Protein AF-A0A9P4U173-F1 (afdb_monomer)

Mean predicted aligned e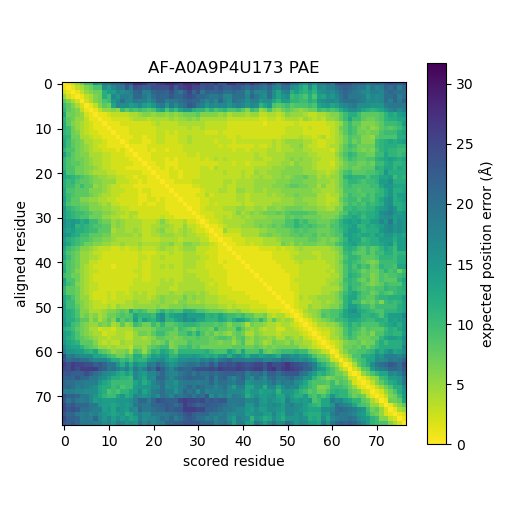rror: 8.65 Å

InterPro domains:
  IPR036380 Isochorismatase-like superfamily [G3DSA:3.40.50.850] (1-65)
  IPR036380 Isochorismatase-like superfamily [SSF52499] (6-61)

Secondary structure (DSSP, 8-state):
--------EEEEE--SHHHHSTTSHHHHTT----TTTTHHHHHHHHHHHHHTT-EEEEEE--TTS--EEEE--S---

Foldseek 3Di:
DDDDDPADEAEDEAPDCLCAPCPHVCVVVVNDHHCVVPLVVVQVVLVVCVVVVGFYWYFHDDPPPDGDTDRDPDDDD

pLDDT: mean 72.28, std 16.3, range [36.78, 93.0]

Organism: NCBI:txid1048955

Sequence (77 aa):
MFQFDSTSALTVVDMQNGYCHKDGSFARLGIRTDPTTIVPRINELLSEFRANDAVAIDMIDSNNSKIFYRCLGMPMF

Solvent-accessible surface area (backbone atoms only — not comparable to full-atom values): 4881 Å² total; per-residue (Å²): 136,87,82,80,73,91,71,71,69,49,77,47,70,53,87,40,55,51,51,43,32,85,86,14,61,34,33,76,71,70,45,88,60,72,45,81,75,50,50,62,55,51,52,51,53,52,49,55,35,56,75,66,79,36,53,43,36,40,40,39,85,42,106,76,85,50,73,49,78,43,75,74,85,68,81,95,124

Radius of gyration: 14.55 Å; Cα contacts (8 Å, |Δi|>4): 93; chains: 1; bounding box: 33×24×44 Å

Structure (mmCIF, N/CA/C/O backbone):
data_AF-A0A9P4U173-F1
#
_entry.id   AF-A0A9P4U173-F1
#
loop_
_atom_site.group_PDB
_atom_site.id
_atom_site.type_symbol
_atom_site.label_atom_id
_atom_site.label_alt_id
_atom_site.label_comp_id
_atom_site.label_asym_id
_atom_site.label_entity_id
_atom_site.label_seq_id
_atom_site.pdbx_PDB_ins_code
_atom_site.Cartn_x
_atom_site.Cartn_y
_atom_site.Cartn_z
_atom_site.occupancy
_atom_site.B_iso_or_equiv
_atom_site.auth_seq_id
_atom_site.auth_comp_id
_atom_site.auth_asym_id
_atom_site.auth_atom_id
_atom_site.pdbx_PDB_model_num
ATOM 1 N N . MET A 1 1 ? -2.102 -12.140 -30.048 1.00 42.97 1 MET A N 1
ATOM 2 C CA . MET A 1 1 ? -1.208 -12.949 -29.195 1.00 42.97 1 MET A CA 1
ATOM 3 C C . MET A 1 1 ? -0.613 -11.996 -28.176 1.00 42.97 1 MET A C 1
ATOM 5 O O . MET A 1 1 ? 0.025 -11.042 -28.596 1.00 42.97 1 MET A O 1
ATOM 9 N N . PHE A 1 2 ? -0.930 -12.154 -26.891 1.00 59.53 2 PHE A N 1
ATOM 10 C CA . PHE A 1 2 ? -0.364 -11.306 -25.839 1.00 59.53 2 PHE A CA 1
ATOM 11 C C . PHE A 1 2 ? 0.969 -11.909 -25.408 1.00 59.53 2 PHE A C 1
ATOM 13 O O . PHE A 1 2 ? 1.024 -13.086 -25.058 1.00 59.53 2 PHE A O 1
ATOM 20 N N . GLN A 1 3 ? 2.036 -11.121 -25.500 1.00 55.09 3 GLN A N 1
ATOM 21 C CA . GLN A 1 3 ? 3.343 -11.488 -24.980 1.00 55.09 3 GLN A CA 1
ATOM 22 C C . GLN A 1 3 ? 3.431 -10.920 -23.568 1.00 55.09 3 GLN A C 1
ATOM 24 O O . GLN A 1 3 ? 3.456 -9.706 -23.387 1.00 55.09 3 GLN A O 1
ATOM 29 N N . PHE A 1 4 ? 3.393 -11.806 -22.580 1.00 62.09 4 PHE A N 1
ATOM 30 C CA . PHE A 1 4 ? 3.610 -11.433 -21.192 1.00 62.09 4 PHE A CA 1
ATOM 31 C C . PHE A 1 4 ? 5.115 -11.384 -20.961 1.00 62.09 4 PHE A C 1
ATOM 33 O O . PHE A 1 4 ? 5.802 -12.388 -21.148 1.00 62.09 4 PHE A O 1
ATOM 40 N N . ASP A 1 5 ? 5.620 -10.204 -20.622 1.00 65.75 5 ASP A N 1
ATOM 41 C CA . ASP A 1 5 ? 6.975 -10.069 -20.109 1.00 65.75 5 ASP A CA 1
ATOM 42 C C . ASP A 1 5 ? 7.011 -10.622 -18.674 1.00 65.75 5 ASP A C 1
ATOM 44 O O . ASP A 1 5 ? 6.051 -10.481 -17.914 1.00 65.75 5 ASP A O 1
ATOM 48 N N . SER A 1 6 ? 8.099 -11.297 -18.312 1.00 70.31 6 SER A N 1
ATOM 49 C CA . SER A 1 6 ? 8.321 -11.889 -16.986 1.00 70.31 6 SER A CA 1
ATOM 50 C C . SER A 1 6 ? 8.772 -10.857 -15.942 1.00 70.31 6 SER A C 1
ATOM 52 O O . SER A 1 6 ? 9.350 -11.216 -14.916 1.00 70.31 6 SER A O 1
ATOM 54 N N . THR A 1 7 ? 8.546 -9.571 -16.204 1.00 75.00 7 THR A N 1
ATOM 55 C CA . THR A 1 7 ? 8.908 -8.471 -15.313 1.00 75.00 7 THR A CA 1
ATOM 56 C C . THR A 1 7 ? 8.083 -8.536 -14.031 1.00 75.00 7 THR A C 1
ATOM 58 O O . THR A 1 7 ? 6.852 -8.582 -14.056 1.00 75.00 7 THR A O 1
ATOM 61 N N . SER A 1 8 ? 8.765 -8.514 -12.888 1.00 77.69 8 SER A N 1
ATOM 62 C CA . SER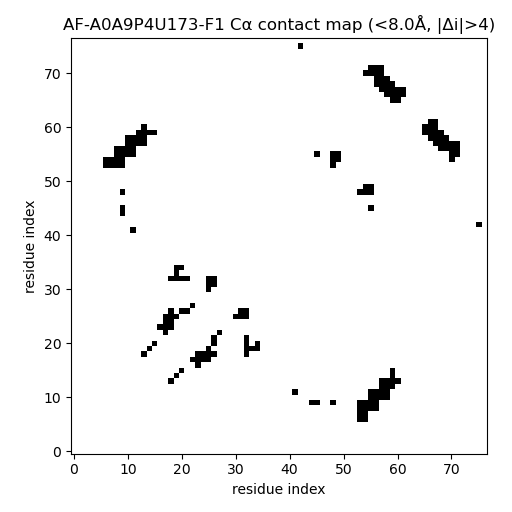 A 1 8 ? 8.112 -8.431 -11.583 1.00 77.69 8 SER A CA 1
ATOM 63 C C . SER A 1 8 ? 7.360 -7.108 -11.438 1.00 77.69 8 SER A C 1
ATOM 65 O O . SER A 1 8 ? 7.887 -6.046 -11.771 1.00 77.69 8 SER A O 1
ATOM 67 N N . ALA A 1 9 ? 6.153 -7.168 -10.878 1.00 80.69 9 ALA A N 1
ATOM 68 C CA . ALA A 1 9 ? 5.351 -5.996 -10.550 1.00 80.69 9 ALA A CA 1
ATOM 69 C C . ALA A 1 9 ? 5.070 -5.940 -9.045 1.00 80.69 9 ALA A C 1
ATOM 71 O O . ALA A 1 9 ? 4.772 -6.961 -8.420 1.00 80.69 9 ALA A O 1
ATOM 72 N N . LEU A 1 10 ? 5.127 -4.739 -8.472 1.00 82.88 10 LEU A N 1
ATOM 73 C CA . LEU A 1 10 ? 4.664 -4.467 -7.115 1.00 82.88 10 LEU A CA 1
ATOM 74 C C . LEU A 1 10 ? 3.217 -3.990 -7.183 1.00 82.88 10 LEU A C 1
ATOM 76 O O . LEU A 1 10 ? 2.926 -3.004 -7.852 1.00 82.88 10 LEU A O 1
ATOM 80 N N . THR A 1 11 ? 2.318 -4.680 -6.485 1.00 82.06 11 THR A N 1
ATOM 81 C CA . THR A 1 11 ? 0.912 -4.274 -6.374 1.00 82.06 11 THR A CA 1
ATOM 82 C C . THR A 1 11 ? 0.610 -3.848 -4.943 1.00 82.06 11 THR A C 1
ATOM 84 O O . THR A 1 11 ? 0.811 -4.631 -4.015 1.00 82.06 11 THR A O 1
ATOM 87 N N . VAL A 1 12 ? 0.109 -2.627 -4.767 1.00 84.31 12 VAL A N 1
ATOM 88 C CA . VAL A 1 12 ? -0.380 -2.102 -3.487 1.00 84.31 12 VAL A CA 1
ATOM 89 C C . VAL A 1 12 ? -1.903 -2.036 -3.559 1.00 84.31 12 VAL A C 1
ATOM 91 O O . VAL A 1 12 ? -2.456 -1.418 -4.463 1.00 84.31 12 VAL A O 1
ATOM 94 N N . VAL A 1 13 ? -2.592 -2.702 -2.633 1.00 84.19 13 VAL A N 1
ATOM 95 C CA . VAL A 1 13 ? -4.052 -2.879 -2.689 1.00 84.19 13 VAL A CA 1
ATOM 96 C C . VAL A 1 13 ? -4.730 -2.079 -1.587 1.00 84.19 13 VAL A C 1
ATOM 98 O O . VAL A 1 13 ? -4.351 -2.203 -0.425 1.00 84.19 13 VAL A O 1
ATOM 101 N N . ASP A 1 14 ? -5.724 -1.270 -1.965 1.00 81.12 14 ASP A N 1
ATOM 102 C CA . ASP A 1 14 ? -6.681 -0.599 -1.076 1.00 81.12 14 ASP A CA 1
ATOM 103 C C . ASP A 1 14 ? -6.046 0.224 0.062 1.00 81.12 14 ASP A C 1
ATOM 105 O O . ASP A 1 14 ? -6.634 0.429 1.124 1.00 81.12 14 ASP A O 1
ATOM 109 N N . MET A 1 15 ? -4.861 0.797 -0.179 1.00 84.31 15 MET A N 1
ATOM 110 C CA . MET A 1 15 ? -4.187 1.743 0.728 1.00 84.31 15 ME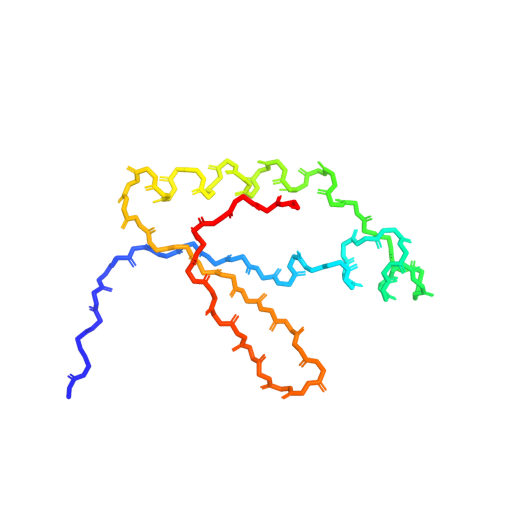T A CA 1
ATOM 111 C C . MET A 1 15 ? -4.822 3.146 0.690 1.00 84.31 15 MET A C 1
ATOM 113 O O . MET A 1 15 ? -4.144 4.171 0.657 1.00 84.31 15 MET A O 1
ATOM 117 N N . GLN A 1 16 ? -6.152 3.210 0.660 1.00 82.12 16 GLN A N 1
ATOM 118 C CA . GLN A 1 16 ? -6.922 4.448 0.586 1.00 82.12 16 GLN A CA 1
ATOM 119 C C . GLN A 1 16 ? -7.372 4.902 1.975 1.00 82.12 16 GLN A C 1
ATOM 121 O O . GLN A 1 16 ? -7.608 4.101 2.880 1.00 82.12 16 GLN A O 1
ATOM 126 N N . ASN A 1 17 ? -7.632 6.202 2.117 1.00 84.06 17 ASN A N 1
ATOM 127 C CA . ASN A 1 17 ? -8.121 6.788 3.369 1.00 84.06 17 ASN A CA 1
ATOM 128 C C . ASN A 1 17 ? -9.418 6.146 3.893 1.00 84.06 17 ASN A C 1
ATOM 130 O O . ASN A 1 17 ? -9.629 6.116 5.102 1.00 84.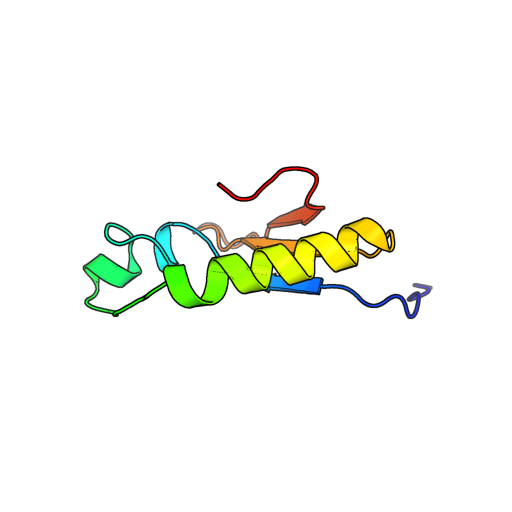06 17 ASN A O 1
ATOM 134 N N . GLY A 1 18 ? -10.273 5.605 3.017 1.00 83.81 18 GLY A N 1
ATOM 135 C CA . GLY A 1 18 ? -11.483 4.881 3.424 1.00 83.81 18 GLY A CA 1
ATOM 136 C C . GLY A 1 18 ? -11.199 3.660 4.309 1.00 83.81 18 GLY A C 1
ATOM 137 O O . GLY A 1 18 ? -11.980 3.379 5.220 1.00 83.81 18 GLY A O 1
ATOM 138 N N . TYR A 1 19 ? -10.068 2.992 4.083 1.00 84.69 19 TYR A N 1
ATOM 139 C CA . TYR A 1 19 ? -9.631 1.811 4.828 1.00 84.69 19 TYR A CA 1
ATOM 140 C C . TYR A 1 19 ? -8.646 2.175 5.933 1.00 84.69 19 TYR A C 1
ATOM 142 O O . TYR A 1 19 ? -8.763 1.687 7.049 1.00 84.69 19 TYR A O 1
ATOM 150 N N . CYS A 1 20 ? -7.682 3.044 5.630 1.00 84.00 20 CYS A N 1
ATOM 151 C CA . CYS A 1 20 ? -6.515 3.253 6.480 1.00 84.00 20 CYS A CA 1
ATOM 152 C C . CYS A 1 20 ? -6.643 4.436 7.451 1.00 84.00 20 CYS A C 1
ATOM 154 O O . CYS A 1 20 ? -5.966 4.453 8.476 1.00 84.00 20 CYS A O 1
ATOM 156 N N . HIS A 1 21 ? -7.462 5.449 7.153 1.00 84.31 21 HIS A N 1
ATOM 157 C CA . HIS A 1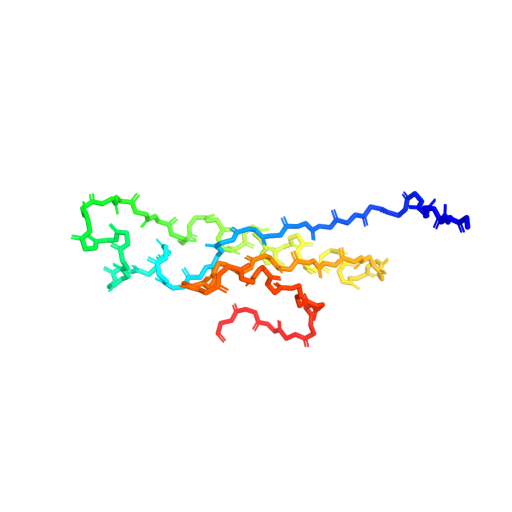 21 ? -7.519 6.659 7.976 1.00 84.31 21 HIS A CA 1
ATOM 158 C C . HIS A 1 21 ? -8.376 6.453 9.232 1.00 84.31 21 HIS A C 1
ATOM 160 O O . HIS A 1 21 ? -9.428 5.817 9.183 1.00 84.31 21 HIS A O 1
ATOM 166 N N . LYS A 1 22 ? -7.992 7.092 10.344 1.00 84.56 22 LYS A N 1
ATOM 167 C CA . LYS A 1 22 ? -8.717 7.033 11.631 1.00 84.56 22 LYS A CA 1
ATOM 168 C C . LYS A 1 22 ? -10.172 7.523 11.565 1.00 84.56 22 LYS A C 1
ATOM 170 O O . LYS A 1 22 ? -10.980 7.167 12.410 1.00 84.56 22 LYS A O 1
ATOM 175 N N . ASP A 1 23 ? -10.488 8.337 10.560 1.00 86.62 23 ASP A N 1
ATOM 176 C CA . ASP A 1 23 ? -11.836 8.872 10.307 1.00 86.62 23 ASP A CA 1
ATOM 177 C C . ASP A 1 23 ? -12.515 8.209 9.083 1.00 86.62 23 ASP A C 1
ATOM 179 O O . ASP A 1 23 ? -13.583 8.649 8.636 1.00 86.62 23 ASP A O 1
ATOM 183 N N . GLY A 1 24 ? -11.871 7.175 8.523 1.00 83.75 24 GLY A N 1
ATOM 184 C CA . GLY A 1 24 ? -12.294 6.422 7.344 1.00 83.75 24 GLY A CA 1
ATOM 185 C C . GLY A 1 24 ? -13.477 5.485 7.598 1.00 83.75 24 GLY A C 1
ATOM 186 O O . GLY A 1 24 ? -13.906 5.272 8.734 1.00 83.75 24 GLY A O 1
ATOM 187 N N . SER A 1 25 ? -14.014 4.908 6.522 1.00 87.81 25 SER A N 1
ATOM 188 C CA . SER A 1 25 ? -15.147 3.975 6.559 1.00 87.81 25 SER A CA 1
ATOM 189 C C . SER A 1 25 ? -14.901 2.790 7.496 1.00 87.81 25 SER A C 1
ATOM 191 O O . SER A 1 25 ? -15.789 2.437 8.266 1.00 87.81 25 SER A O 1
ATOM 193 N N . PHE A 1 26 ? -13.697 2.211 7.495 1.00 88.44 26 PHE A N 1
ATOM 194 C CA . PHE A 1 26 ? -13.360 1.073 8.363 1.00 88.44 26 PHE A CA 1
ATOM 195 C C . PHE A 1 26 ? -13.343 1.455 9.845 1.00 88.44 26 PHE A C 1
ATOM 197 O O . PHE A 1 26 ? -13.942 0.761 10.668 1.00 88.44 26 PHE A O 1
ATOM 204 N N . ALA A 1 27 ? -12.762 2.608 10.178 1.00 88.12 27 ALA A N 1
ATOM 205 C CA . ALA A 1 27 ? -12.767 3.114 11.545 1.00 88.12 27 ALA A CA 1
ATOM 206 C C . ALA A 1 27 ? -14.196 3.386 12.053 1.00 88.12 27 ALA A C 1
ATOM 208 O O . ALA A 1 27 ? -14.522 3.053 13.192 1.00 88.12 27 ALA A O 1
ATOM 209 N N . ARG A 1 28 ? -15.087 3.910 11.196 1.00 89.69 28 ARG A N 1
ATOM 210 C CA . ARG A 1 28 ? -16.513 4.118 11.528 1.00 89.69 28 ARG A CA 1
ATOM 211 C C . ARG A 1 28 ? -17.272 2.815 11.779 1.00 89.69 28 ARG A C 1
ATOM 213 O O . ARG A 1 28 ? -18.234 2.819 12.539 1.00 89.69 28 ARG A O 1
ATOM 220 N N . LEU A 1 29 ? -16.834 1.714 11.172 1.00 93.00 29 LEU A N 1
ATOM 221 C CA . LEU A 1 29 ? -17.358 0.369 11.422 1.00 93.00 29 LEU A CA 1
ATOM 222 C C . LEU A 1 29 ? -16.745 -0.288 12.673 1.00 93.00 29 LEU A C 1
ATOM 224 O O . LEU A 1 29 ? -17.066 -1.432 12.982 1.00 93.00 29 LEU A O 1
ATOM 228 N N . GLY A 1 30 ? -15.859 0.407 13.395 1.00 91.88 30 GLY A N 1
ATOM 229 C CA . GLY A 1 30 ? -15.156 -0.133 14.558 1.00 91.88 30 GLY A CA 1
ATOM 230 C C . GLY A 1 30 ? -14.016 -1.095 14.207 1.00 91.88 30 GLY A C 1
ATOM 231 O O . GLY A 1 30 ? -13.451 -1.723 15.104 1.00 91.88 30 GLY A O 1
ATOM 232 N N . ILE A 1 31 ? -13.651 -1.207 12.925 1.00 88.75 31 ILE A N 1
ATOM 233 C CA . ILE A 1 31 ? -12.508 -2.005 12.480 1.00 88.75 31 ILE A CA 1
ATOM 234 C C . ILE A 1 31 ? -11.242 -1.218 12.810 1.00 88.75 31 ILE A C 1
ATOM 236 O O . ILE A 1 31 ? -11.039 -0.102 12.332 1.0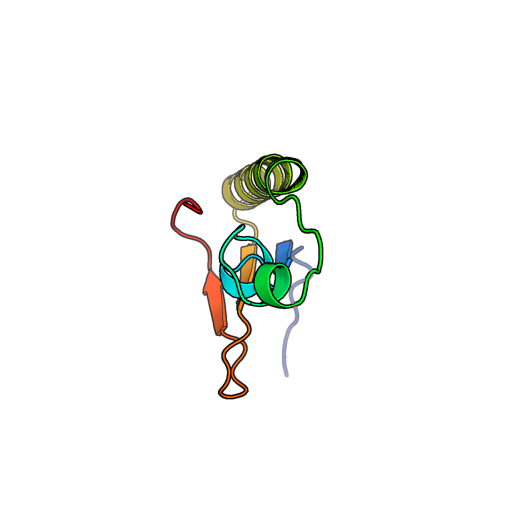0 88.75 31 ILE A O 1
ATOM 240 N N . ARG A 1 32 ? -10.383 -1.795 13.654 1.00 78.81 32 ARG A N 1
ATOM 241 C CA . ARG A 1 32 ? -9.096 -1.184 13.992 1.00 78.81 32 ARG A CA 1
ATOM 242 C C . ARG A 1 32 ? -8.122 -1.371 12.839 1.00 78.81 32 ARG A C 1
ATOM 244 O O . ARG A 1 32 ? -7.783 -2.498 12.491 1.00 78.81 32 ARG A O 1
ATOM 251 N N . THR A 1 33 ? -7.634 -0.261 12.310 1.00 75.69 33 THR A N 1
ATOM 252 C CA . THR A 1 33 ? -6.567 -0.216 11.312 1.00 75.69 33 THR A CA 1
ATOM 253 C C . THR A 1 33 ? -5.445 0.669 11.833 1.00 75.69 33 THR A C 1
ATOM 255 O O . THR A 1 33 ? -5.707 1.774 12.305 1.00 75.69 33 THR A O 1
ATOM 258 N N . ASP A 1 34 ? -4.204 0.198 11.741 1.00 81.00 34 ASP A N 1
ATOM 2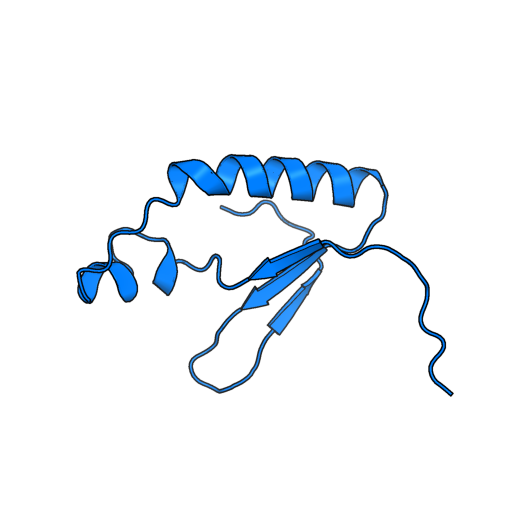59 C CA . ASP A 1 34 ? -3.016 0.997 12.045 1.00 81.00 34 ASP A CA 1
ATOM 260 C C . ASP A 1 34 ? -2.122 1.080 10.797 1.00 81.00 34 ASP A C 1
ATOM 262 O O . ASP A 1 34 ? -1.284 0.206 10.563 1.00 81.00 34 ASP A O 1
ATOM 266 N N . PRO A 1 35 ? -2.307 2.103 9.944 1.00 75.88 35 PRO A N 1
ATOM 267 C CA . PRO A 1 35 ? -1.491 2.252 8.746 1.00 75.88 35 PRO A CA 1
ATOM 268 C C . PRO A 1 35 ? -0.051 2.667 9.063 1.00 75.88 35 PRO A C 1
ATOM 270 O O . PRO A 1 35 ? 0.821 2.525 8.207 1.00 75.88 35 PRO A O 1
ATOM 273 N N . THR A 1 36 ? 0.226 3.169 10.273 1.00 81.81 36 THR A N 1
ATOM 274 C CA . THR A 1 36 ? 1.549 3.707 10.621 1.00 81.81 36 THR A CA 1
ATOM 275 C C . THR A 1 36 ? 2.625 2.626 10.628 1.00 81.81 36 THR A C 1
ATOM 277 O O . THR A 1 36 ? 3.793 2.920 10.382 1.00 81.81 36 THR A O 1
ATOM 280 N N . THR A 1 37 ? 2.234 1.365 10.824 1.00 81.38 37 THR A N 1
ATOM 281 C CA . THR A 1 37 ? 3.154 0.226 10.801 1.00 81.38 37 THR A CA 1
ATOM 282 C C . THR A 1 37 ? 3.523 -0.212 9.380 1.00 81.38 37 THR A C 1
ATOM 284 O O . THR A 1 37 ? 4.648 -0.651 9.148 1.00 81.38 37 THR A O 1
ATOM 287 N N . ILE A 1 38 ? 2.593 -0.108 8.422 1.00 81.94 38 ILE A N 1
ATOM 288 C CA . ILE A 1 38 ? 2.745 -0.695 7.079 1.00 81.94 38 ILE A CA 1
ATOM 289 C C . ILE A 1 38 ? 3.119 0.332 6.003 1.00 81.94 38 ILE A C 1
ATOM 291 O O . ILE A 1 38 ? 3.869 0.005 5.086 1.00 81.94 38 ILE A O 1
ATOM 295 N N . VAL A 1 39 ? 2.673 1.587 6.130 1.00 84.69 39 VAL A N 1
ATOM 296 C CA . VAL A 1 39 ? 2.955 2.656 5.154 1.00 84.69 39 VAL A CA 1
ATOM 297 C C . VAL A 1 39 ? 4.459 2.892 4.947 1.00 84.69 39 VAL A C 1
ATOM 299 O O . VAL A 1 39 ? 4.876 2.957 3.789 1.00 84.69 39 VAL A O 1
ATOM 302 N N . PRO A 1 40 ? 5.315 2.950 5.993 1.00 85.81 40 PRO A N 1
ATOM 303 C CA . PRO A 1 40 ? 6.758 3.090 5.790 1.00 85.81 40 PRO A CA 1
ATOM 304 C C . PRO A 1 40 ? 7.356 1.944 4.964 1.00 85.81 40 PRO A C 1
ATOM 306 O O . PRO A 1 40 ? 8.161 2.184 4.071 1.00 85.81 40 PRO A O 1
ATOM 309 N N . ARG A 1 41 ? 6.900 0.706 5.195 1.00 87.06 41 ARG A N 1
ATOM 310 C CA . ARG A 1 41 ? 7.364 -0.486 4.468 1.00 87.06 41 ARG A CA 1
ATOM 311 C C . ARG A 1 41 ? 6.920 -0.495 3.010 1.00 87.06 41 ARG A C 1
ATOM 313 O O . ARG A 1 41 ? 7.694 -0.860 2.133 1.00 87.06 41 ARG A O 1
ATOM 320 N N . ILE A 1 42 ? 5.691 -0.061 2.741 1.00 86.19 42 ILE A N 1
ATOM 321 C CA . ILE A 1 42 ? 5.196 0.106 1.370 1.00 86.19 42 ILE A CA 1
ATOM 322 C C . ILE A 1 42 ? 6.028 1.166 0.640 1.00 86.19 42 ILE A C 1
ATOM 324 O O . ILE A 1 42 ? 6.421 0.951 -0.502 1.00 86.19 42 ILE A O 1
ATOM 328 N N . ASN A 1 43 ? 6.363 2.274 1.305 1.00 85.31 43 ASN A N 1
ATOM 329 C CA . ASN A 1 43 ? 7.210 3.315 0.723 1.00 85.31 43 ASN A CA 1
ATOM 330 C C . ASN A 1 43 ? 8.638 2.829 0.421 1.00 85.31 43 ASN A C 1
ATOM 332 O O . ASN A 1 43 ? 9.166 3.182 -0.633 1.00 85.31 43 ASN A O 1
ATOM 336 N N . GLU A 1 44 ? 9.233 1.998 1.287 1.00 88.75 44 GLU A N 1
ATOM 337 C CA . GLU A 1 44 ? 10.515 1.320 1.021 1.00 88.75 44 GLU A CA 1
ATOM 338 C C . GLU A 1 44 ? 10.425 0.463 -0.254 1.00 88.75 44 GLU A C 1
ATOM 340 O O . GLU A 1 44 ? 11.201 0.661 -1.187 1.00 88.75 44 GLU A O 1
ATOM 345 N N . LEU A 1 45 ? 9.420 -0.415 -0.3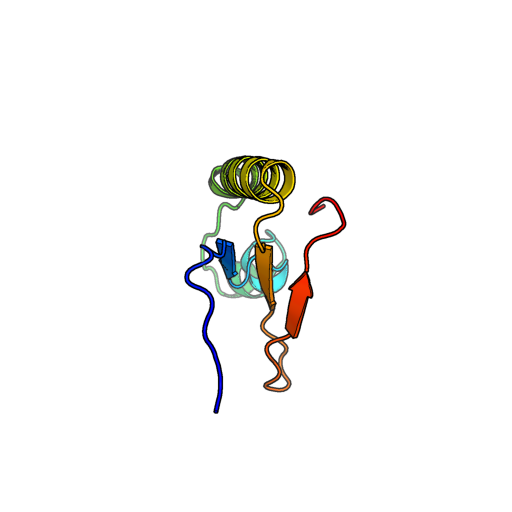51 1.00 86.12 45 LEU A N 1
ATOM 346 C CA . LEU A 1 45 ? 9.217 -1.276 -1.524 1.00 86.12 45 LEU A CA 1
ATOM 347 C C . LEU A 1 45 ? 8.993 -0.472 -2.810 1.00 86.12 45 LEU A C 1
ATOM 349 O O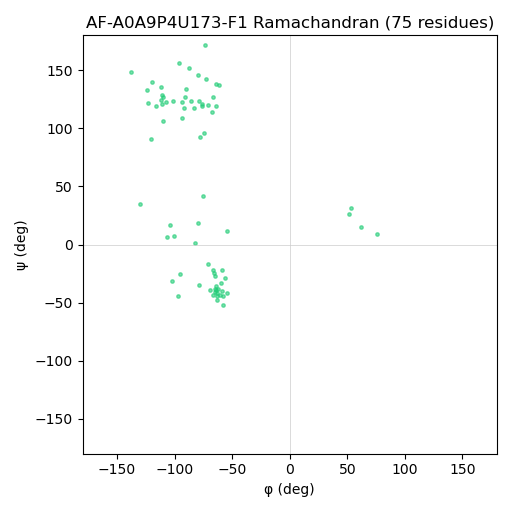 . LEU A 1 45 ? 9.574 -0.776 -3.849 1.00 86.12 45 LEU A O 1
ATOM 353 N N . LEU A 1 46 ? 8.185 0.585 -2.748 1.00 84.56 46 LEU A N 1
ATOM 354 C CA . LEU A 1 46 ? 7.950 1.466 -3.889 1.00 84.56 46 LEU A CA 1
ATOM 355 C C . LEU A 1 46 ? 9.216 2.205 -4.323 1.00 84.56 46 LEU A C 1
ATOM 357 O O . LEU A 1 46 ? 9.399 2.450 -5.514 1.00 84.56 46 LEU A O 1
ATOM 361 N N . SER A 1 47 ? 10.072 2.588 -3.375 1.00 84.75 47 SER A N 1
ATOM 362 C CA . SER A 1 47 ? 11.362 3.207 -3.675 1.00 84.75 47 SER A CA 1
ATOM 363 C C . SER A 1 47 ? 12.269 2.243 -4.438 1.00 84.75 47 SER A C 1
ATOM 365 O O . SER A 1 47 ? 12.793 2.615 -5.485 1.00 84.75 47 SER A O 1
ATOM 367 N N . GLU A 1 48 ? 12.389 1.001 -3.966 1.00 85.62 48 GLU A N 1
ATOM 368 C CA . GLU A 1 48 ? 13.203 -0.033 -4.615 1.00 85.62 48 GLU A CA 1
ATOM 369 C C . GLU A 1 48 ? 12.684 -0.379 -6.016 1.00 85.62 48 GLU A C 1
ATOM 371 O O . GLU A 1 48 ? 13.456 -0.433 -6.971 1.00 85.62 48 GLU A O 1
ATOM 376 N N . PHE A 1 49 ? 11.368 -0.547 -6.184 1.00 83.06 49 PHE A N 1
ATOM 377 C CA . PHE A 1 49 ? 10.792 -0.847 -7.498 1.00 83.06 49 PHE A CA 1
ATOM 378 C C . PHE A 1 49 ? 10.990 0.306 -8.489 1.00 83.06 49 PHE A C 1
ATOM 380 O O . PHE A 1 49 ? 11.368 0.064 -9.632 1.00 83.06 49 PHE A O 1
ATOM 387 N N . ARG A 1 50 ? 10.831 1.563 -8.048 1.00 78.38 50 ARG A N 1
ATOM 388 C CA . ARG A 1 50 ? 11.113 2.735 -8.892 1.00 78.38 50 ARG A CA 1
ATOM 389 C C . ARG A 1 50 ? 12.589 2.854 -9.269 1.00 78.38 50 ARG A C 1
ATOM 391 O O . ARG A 1 50 ? 12.881 3.237 -10.393 1.00 78.38 50 ARG A O 1
ATOM 398 N N . ALA A 1 51 ? 13.507 2.534 -8.358 1.00 82.50 51 ALA A N 1
ATOM 399 C CA . ALA A 1 51 ? 14.945 2.596 -8.627 1.00 82.50 51 ALA A CA 1
ATOM 400 C C . ALA A 1 51 ? 15.416 1.559 -9.664 1.00 82.50 51 ALA A C 1
ATOM 402 O O . ALA A 1 51 ? 16.461 1.747 -10.279 1.00 82.50 51 ALA A O 1
ATOM 403 N N . ASN A 1 52 ? 14.649 0.484 -9.861 1.00 80.56 52 ASN A N 1
ATOM 404 C CA . ASN A 1 52 ? 14.957 -0.601 -10.794 1.00 80.56 52 ASN A CA 1
ATOM 405 C C . ASN A 1 52 ? 14.119 -0.541 -12.089 1.00 80.56 52 ASN A C 1
ATOM 407 O O . ASN A 1 52 ? 14.010 -1.554 -12.778 1.00 80.56 52 ASN A O 1
ATOM 411 N N . ASP A 1 53 ? 13.488 0.603 -12.391 1.00 71.62 53 ASP A N 1
ATOM 412 C CA . ASP A 1 53 ? 12.551 0.777 -13.517 1.00 71.62 53 ASP A CA 1
ATOM 413 C C . ASP A 1 53 ? 11.433 -0.292 -13.557 1.00 71.62 53 ASP A C 1
ATOM 415 O O . ASP A 1 53 ? 10.862 -0.604 -14.605 1.00 71.62 53 ASP A O 1
ATOM 419 N N . ALA A 1 54 ? 11.100 -0.864 -12.395 1.00 69.31 54 ALA A N 1
ATOM 420 C CA . ALA A 1 54 ? 10.081 -1.889 -12.253 1.00 69.31 54 ALA A CA 1
ATOM 421 C C . ALA A 1 54 ? 8.695 -1.264 -12.047 1.00 69.31 54 ALA A C 1
ATOM 423 O O . ALA A 1 54 ? 8.531 -0.163 -11.514 1.00 69.31 54 ALA A O 1
ATOM 424 N N . VAL A 1 55 ? 7.660 -1.991 -12.464 1.00 71.81 55 VAL A N 1
ATOM 425 C CA . VAL A 1 55 ? 6.287 -1.483 -12.461 1.00 71.81 55 VAL A CA 1
ATOM 426 C C . VAL A 1 55 ? 5.699 -1.551 -11.049 1.00 71.81 55 VAL A C 1
ATOM 428 O O . VAL A 1 55 ? 5.609 -2.625 -10.452 1.00 71.81 55 VAL A O 1
ATOM 431 N N . ALA A 1 56 ? 5.250 -0.404 -10.535 1.00 66.38 56 ALA A N 1
ATOM 432 C CA . ALA A 1 56 ? 4.451 -0.301 -9.317 1.00 66.38 56 ALA A CA 1
ATOM 433 C C . ALA A 1 56 ? 3.010 0.106 -9.656 1.00 66.38 56 ALA A C 1
ATOM 435 O O . ALA A 1 56 ? 2.786 1.103 -10.349 1.00 66.38 56 ALA A O 1
ATOM 436 N N . ILE A 1 57 ? 2.052 -0.676 -9.163 1.00 68.00 57 ILE A N 1
ATOM 437 C CA . ILE A 1 57 ? 0.628 -0.571 -9.463 1.00 68.00 57 ILE A CA 1
ATOM 438 C C . ILE A 1 57 ? -0.152 -0.391 -8.161 1.00 68.00 57 ILE A C 1
ATOM 440 O O . ILE A 1 57 ? -0.137 -1.274 -7.305 1.00 68.00 57 ILE A O 1
ATOM 444 N N . ASP A 1 58 ? -0.903 0.700 -8.054 1.00 68.38 58 ASP A N 1
ATOM 445 C CA . ASP A 1 58 ? -1.921 0.840 -7.011 1.00 68.38 58 ASP A CA 1
ATOM 446 C C . ASP A 1 58 ? -3.266 0.315 -7.505 1.00 68.38 58 ASP A C 1
ATOM 448 O O . ASP A 1 58 ? -3.689 0.653 -8.612 1.00 68.38 58 ASP A O 1
ATOM 452 N N . MET A 1 59 ? -3.942 -0.478 -6.675 1.00 67.50 59 MET A N 1
ATOM 453 C CA . MET A 1 59 ? -5.346 -0.841 -6.836 1.00 67.50 59 MET A CA 1
ATOM 454 C C . MET A 1 59 ? -6.193 -0.002 -5.883 1.00 67.50 59 MET A C 1
ATOM 456 O O . MET A 1 59 ? -5.966 0.011 -4.674 1.00 67.50 59 MET A O 1
ATOM 460 N N . ILE A 1 60 ? -7.153 0.712 -6.465 1.00 68.44 60 ILE A N 1
ATOM 461 C CA . ILE A 1 60 ? -8.058 1.623 -5.767 1.00 68.44 60 ILE A CA 1
ATOM 462 C C . ILE A 1 60 ? -9.478 1.075 -5.905 1.00 68.44 60 ILE A C 1
ATOM 464 O O . ILE A 1 60 ? -9.990 1.011 -7.028 1.00 68.44 60 ILE A O 1
ATOM 468 N N . ASP A 1 61 ? -10.128 0.752 -4.789 1.00 67.38 61 ASP A N 1
ATOM 469 C CA . ASP A 1 61 ? -11.569 0.532 -4.746 1.00 67.38 61 ASP A CA 1
ATOM 470 C C . ASP A 1 61 ? -12.293 1.876 -4.924 1.00 67.38 61 ASP A C 1
ATOM 472 O O . ASP A 1 61 ? -12.131 2.835 -4.159 1.00 67.38 61 ASP A O 1
ATOM 476 N N . SER A 1 62 ? -13.097 1.968 -5.977 1.00 63.31 62 SER A N 1
ATOM 477 C CA . SER A 1 62 ? -14.090 3.021 -6.111 1.00 63.31 62 SER A CA 1
ATOM 478 C C . SER A 1 62 ? -15.456 2.367 -6.003 1.00 63.31 62 SER A C 1
ATOM 480 O O . SER A 1 62 ? -15.714 1.375 -6.685 1.00 63.31 62 SER A O 1
ATOM 482 N N . ASN A 1 63 ? -16.361 2.989 -5.235 1.00 60.09 63 ASN A N 1
ATOM 483 C CA . ASN A 1 63 ? -17.774 2.604 -5.057 1.00 60.09 63 ASN A CA 1
ATOM 484 C C . ASN A 1 63 ? -18.584 2.467 -6.380 1.00 60.09 63 ASN A C 1
ATOM 486 O O . ASN A 1 63 ? -19.807 2.381 -6.350 1.00 60.09 63 ASN A O 1
ATOM 490 N N . ASN A 1 64 ? -17.927 2.470 -7.545 1.00 45.81 64 ASN A N 1
ATOM 491 C CA . ASN A 1 64 ? -18.473 2.305 -8.882 1.00 45.81 64 ASN A CA 1
ATOM 492 C C . ASN A 1 64 ? -17.716 1.247 -9.730 1.00 45.81 64 ASN A C 1
ATOM 494 O O . ASN A 1 64 ? -17.592 1.398 -10.946 1.00 45.81 64 ASN A O 1
ATOM 498 N N . SER A 1 65 ? -17.227 0.165 -9.102 1.00 38.47 65 SER A N 1
ATOM 499 C CA . SER A 1 65 ? -16.720 -1.069 -9.753 1.00 38.47 65 SER A CA 1
ATOM 500 C C . SER A 1 65 ? -15.504 -0.915 -10.681 1.00 38.47 65 SER A C 1
ATOM 502 O O . SER A 1 65 ? -15.209 -1.816 -11.467 1.00 38.47 65 SER A O 1
ATOM 504 N N . LYS A 1 66 ? -14.784 0.210 -10.626 1.00 41.03 66 LYS A N 1
ATOM 505 C CA . LYS A 1 66 ? -13.572 0.417 -11.428 1.00 41.03 66 LYS A CA 1
ATOM 506 C C . LYS A 1 66 ? -12.359 0.410 -10.512 1.00 41.03 66 LYS A C 1
ATOM 508 O O . LYS A 1 66 ? -12.141 1.376 -9.784 1.00 41.03 66 LYS A O 1
ATOM 513 N N . ILE A 1 67 ? -11.595 -0.679 -10.578 1.00 45.00 67 ILE A N 1
ATOM 514 C CA . ILE A 1 67 ? -10.220 -0.733 -10.081 1.00 45.00 67 ILE A CA 1
ATOM 515 C C . ILE A 1 67 ? -9.409 0.182 -10.997 1.00 45.00 67 ILE A C 1
ATOM 517 O O . ILE A 1 67 ? -9.302 -0.072 -12.199 1.00 45.00 67 ILE A O 1
ATOM 521 N N . PHE A 1 68 ? -8.894 1.281 -10.456 1.00 44.81 68 PHE A N 1
ATOM 522 C CA . PHE A 1 68 ? -7.979 2.147 -11.194 1.00 44.81 68 PHE A CA 1
ATOM 523 C C . PHE A 1 68 ? -6.552 1.691 -10.938 1.00 44.81 68 PHE A C 1
ATOM 525 O O . PHE A 1 68 ? -6.142 1.608 -9.787 1.00 44.81 68 PHE A O 1
ATOM 532 N N . TYR A 1 69 ? -5.811 1.445 -12.016 1.00 47.81 69 TYR A N 1
ATOM 533 C CA . TYR A 1 69 ? -4.374 1.220 -11.981 1.00 47.81 69 TYR A CA 1
ATOM 534 C C . TYR A 1 69 ? -3.666 2.554 -12.192 1.00 47.81 69 TYR A C 1
ATOM 536 O O . TYR A 1 69 ? -3.815 3.176 -13.247 1.00 47.81 69 TYR A O 1
ATOM 544 N N . ARG A 1 70 ? -2.897 3.009 -11.201 1.00 48.06 70 ARG A N 1
ATOM 545 C CA . ARG A 1 70 ? -2.020 4.176 -11.356 1.00 48.06 70 ARG A CA 1
ATOM 546 C C . ARG A 1 70 ? -0.568 3.713 -11.324 1.00 48.06 70 ARG A C 1
ATOM 548 O O . ARG A 1 70 ? -0.131 3.164 -10.320 1.00 48.06 70 ARG A O 1
ATOM 555 N N . CYS A 1 71 ? 0.184 3.977 -12.397 1.00 44.34 71 CYS A N 1
ATOM 556 C CA . CYS A 1 71 ? 1.645 3.960 -12.319 1.00 44.34 71 CYS A CA 1
ATOM 557 C C . CYS A 1 71 ? 2.081 5.080 -11.371 1.00 44.34 71 CYS A C 1
ATOM 559 O O . CYS A 1 71 ? 1.779 6.260 -11.593 1.00 44.34 71 CYS A O 1
ATOM 561 N N . LEU A 1 72 ? 2.754 4.705 -10.289 1.00 48.75 72 LEU A N 1
ATOM 562 C CA . LEU A 1 72 ? 3.125 5.621 -9.218 1.00 48.75 72 LEU A CA 1
ATOM 563 C C . LEU A 1 72 ? 4.290 6.542 -9.612 1.00 48.75 72 LEU A C 1
ATOM 565 O O . LEU A 1 72 ? 5.456 6.197 -9.448 1.00 48.75 72 LEU A O 1
ATOM 569 N N . GLY A 1 73 ? 3.956 7.749 -10.077 1.00 39.22 73 GLY A N 1
ATOM 570 C CA . GLY A 1 73 ? 4.896 8.857 -10.308 1.00 39.22 73 GLY A CA 1
ATOM 571 C C . GLY A 1 73 ? 4.913 9.936 -9.214 1.00 39.22 73 GLY A C 1
ATOM 572 O O . GLY A 1 73 ? 5.519 10.983 -9.417 1.00 39.22 73 GLY A O 1
ATOM 573 N N . MET A 1 74 ? 4.224 9.742 -8.081 1.00 36.78 74 MET A N 1
ATOM 574 C CA . MET A 1 74 ? 4.161 10.726 -6.987 1.00 36.78 74 MET A CA 1
ATOM 575 C C . MET A 1 74 ? 4.277 10.044 -5.614 1.00 36.78 74 MET A C 1
ATOM 577 O O . MET A 1 74 ? 3.834 8.900 -5.478 1.00 36.78 74 MET A O 1
ATOM 581 N N . PRO A 1 75 ? 4.866 10.711 -4.602 1.00 39.59 75 PRO A N 1
ATOM 582 C CA . PRO A 1 75 ? 4.901 10.200 -3.235 1.00 39.59 75 PRO A CA 1
ATOM 583 C C . PRO A 1 75 ? 3.480 10.040 -2.675 1.00 39.59 75 PRO A C 1
ATOM 585 O O . PRO A 1 75 ? 2.626 10.900 -2.880 1.00 39.59 75 PRO A O 1
ATOM 588 N N . MET A 1 76 ? 3.235 8.923 -1.984 1.00 44.06 76 MET A N 1
ATOM 589 C CA . MET A 1 76 ? 1.986 8.660 -1.270 1.00 44.06 76 MET A CA 1
ATOM 590 C C . MET A 1 76 ? 1.998 9.442 0.048 1.00 44.06 76 MET A C 1
ATOM 592 O O . MET A 1 76 ? 2.550 8.938 1.018 1.00 44.06 76 MET A O 1
ATOM 596 N N . PHE A 1 77 ? 1.455 10.664 0.048 1.00 45.78 77 PHE A N 1
ATOM 597 C CA . PHE A 1 77 ? 0.858 11.388 1.184 1.00 45.78 77 PHE A CA 1
ATOM 598 C C . PHE A 1 77 ? 0.022 12.559 0.656 1.00 45.78 77 PHE A C 1
ATOM 600 O O . PHE A 1 77 ? 0.522 13.282 -0.236 1.00 45.78 77 PHE A O 1
#

Nearest PDB structures (foldseek):
  6xix-assembly1_G  TM=8.614E-01  e=2.008E-02  Herbaspirillum sp. BH-1
  3p1z-assembly2_G  TM=5.287E-01  e=3.598E+00  Aeropyrum pernix
  2zyz-assembly1_A  TM=4.619E-01  e=2.389E+00  Pyrobaculum aerophilum
  3iey-assembly1_B  TM=5.058E-01  e=8.162E+00  Nanoarchaeum equitans